Protein AF-A0A7Y4R874-F1 (afdb_monomer_lite)

Sequence (104 aa):
MSGAKQRRHFTGREKVAILRRHLVEGVAVSDLCEEHGIHPTLLYRWQKDWFEQGAVVFDAPRGHNGSTKRTEDAAAGHQRASSLGLSTLPAPRLCGEPRLRADP

Secondary structure (DSSP, 8-state):
-----------HHHHHHHHHIIIII---HHHHHHHHT--HHHHHHHHHHHHHHHHHHHHS-S--------------------------PPPP------------

Radius of gyration: 33.54 Å; chains: 1; bounding box: 97×48×54 Å

pLDDT: mean 72.11, std 19.9, range [35.38, 94.81]

Foldseek 3Di:
DDDPPPDDDDDPVRLVVLLCCCPPVVDDLVVSCVVVVHDSVVNVVSVVVCVVVVVVVVPPPPDDPDDPPPPPDDPDDDPPPPDDDDDDDDDDDDDDDDDDDDDD

Structure (mmCIF, N/CA/C/O backbone):
data_AF-A0A7Y4R874-F1
#
_entry.id   AF-A0A7Y4R874-F1
#
loop_
_atom_site.group_PDB
_atom_site.id
_atom_site.type_symbol
_atom_site.label_atom_id
_atom_site.label_alt_id
_atom_site.label_comp_id
_atom_site.label_asym_id
_atom_site.label_entity_id
_atom_site.label_seq_id
_atom_site.pdbx_PDB_ins_code
_atom_site.Cartn_x
_atom_site.Cartn_y
_atom_site.Cartn_z
_atom_site.occupancy
_atom_site.B_iso_or_equiv
_atom_site.auth_seq_id
_atom_site.auth_comp_id
_atom_site.auth_asym_id
_atom_site.auth_atom_id
_atom_site.pdbx_PDB_model_num
ATOM 1 N N . MET A 1 1 ? 7.829 7.616 31.192 1.00 39.81 1 MET A N 1
ATOM 2 C CA . MET A 1 1 ? 7.858 6.145 31.028 1.00 39.81 1 MET A CA 1
ATOM 3 C C . MET A 1 1 ? 7.696 5.844 29.545 1.00 39.81 1 MET A C 1
ATOM 5 O O . MET A 1 1 ? 6.578 5.860 29.053 1.00 39.81 1 MET A O 1
ATOM 9 N N . SER A 1 2 ? 8.790 5.669 28.804 1.00 48.88 2 SER A N 1
ATOM 10 C CA . SER A 1 2 ? 8.721 5.412 27.359 1.00 48.88 2 SER A CA 1
ATOM 11 C C . SER A 1 2 ? 8.919 3.921 27.124 1.00 48.88 2 SER A C 1
ATOM 13 O O . SER A 1 2 ? 10.046 3.453 26.992 1.00 48.88 2 SER A O 1
ATOM 15 N N . GLY A 1 3 ? 7.820 3.164 27.147 1.00 54.75 3 GLY A N 1
ATOM 16 C CA . GLY A 1 3 ? 7.832 1.764 26.735 1.00 54.75 3 GLY A CA 1
ATOM 17 C C . GLY A 1 3 ? 8.217 1.692 25.262 1.00 54.75 3 GLY A C 1
ATOM 18 O O . GLY A 1 3 ? 7.565 2.317 24.423 1.00 54.75 3 GLY A O 1
ATOM 19 N N . ALA A 1 4 ? 9.301 0.986 24.946 1.00 60.12 4 ALA A N 1
ATOM 20 C CA . ALA A 1 4 ? 9.728 0.763 23.574 1.00 60.12 4 ALA A CA 1
ATOM 21 C C . ALA A 1 4 ? 8.598 0.041 22.828 1.00 60.12 4 ALA A C 1
ATOM 23 O O . ALA A 1 4 ? 8.385 -1.157 23.006 1.00 60.12 4 ALA A O 1
ATOM 24 N N . LYS A 1 5 ? 7.818 0.783 22.032 1.00 65.75 5 LYS A N 1
ATOM 25 C CA . LYS A 1 5 ? 6.757 0.201 21.212 1.00 65.75 5 LYS A CA 1
ATOM 26 C C . LYS A 1 5 ? 7.432 -0.746 20.226 1.00 65.75 5 LYS A C 1
ATOM 28 O O . LYS A 1 5 ? 8.135 -0.284 19.327 1.00 65.75 5 LYS A O 1
ATOM 33 N N . GLN A 1 6 ? 7.262 -2.051 20.439 1.00 67.19 6 GLN A N 1
ATOM 34 C CA . GLN A 1 6 ? 7.826 -3.092 19.587 1.00 67.19 6 GLN A CA 1
ATOM 35 C C . GLN A 1 6 ? 7.438 -2.777 18.140 1.00 67.19 6 GLN A C 1
ATOM 37 O O . GLN A 1 6 ? 6.257 -2.779 17.782 1.00 67.19 6 GLN A O 1
ATOM 42 N N . ARG A 1 7 ? 8.426 -2.421 17.316 1.00 74.31 7 ARG A N 1
ATOM 43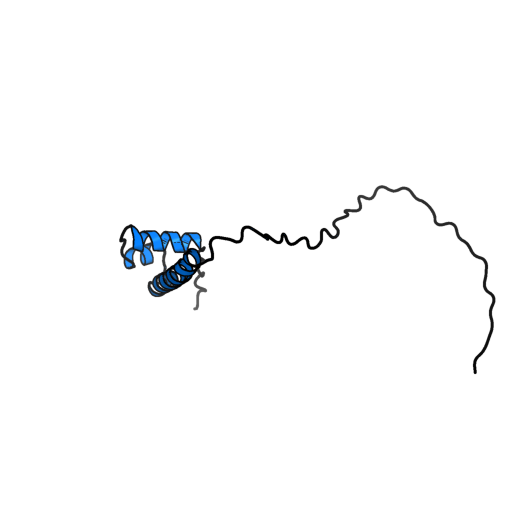 C CA . ARG A 1 7 ? 8.186 -2.088 15.913 1.00 74.31 7 ARG A CA 1
ATOM 44 C C . ARG A 1 7 ? 7.799 -3.378 15.205 1.00 74.31 7 ARG A C 1
ATOM 46 O O . ARG A 1 7 ? 8.617 -4.284 15.078 1.00 74.31 7 ARG A O 1
ATOM 53 N N . ARG A 1 8 ? 6.540 -3.478 14.776 1.00 82.25 8 ARG A N 1
ATOM 54 C CA . ARG A 1 8 ? 6.108 -4.573 13.907 1.00 82.25 8 ARG A CA 1
ATOM 55 C C . ARG A 1 8 ? 6.842 -4.451 12.575 1.00 82.25 8 ARG A C 1
ATOM 57 O O . ARG A 1 8 ? 6.808 -3.401 11.934 1.00 82.25 8 ARG A O 1
ATOM 64 N N . HIS A 1 9 ? 7.520 -5.523 12.187 1.00 86.31 9 HIS A N 1
ATOM 65 C CA . HIS A 1 9 ? 8.146 -5.643 10.880 1.00 86.31 9 HIS A CA 1
ATOM 66 C C . HIS A 1 9 ? 7.166 -6.337 9.944 1.00 86.31 9 HIS A C 1
ATOM 68 O O . HIS A 1 9 ? 6.700 -7.428 10.247 1.00 86.31 9 HIS A O 1
ATOM 74 N N . PHE A 1 10 ? 6.873 -5.697 8.816 1.00 90.19 10 PHE A N 1
ATOM 75 C CA . PHE A 1 10 ? 6.073 -6.282 7.746 1.00 90.19 10 PHE A CA 1
ATOM 76 C C . PHE A 1 10 ? 7.005 -6.690 6.613 1.00 90.19 10 PHE A C 1
ATOM 78 O O . PHE A 1 10 ? 7.783 -5.867 6.111 1.00 90.19 10 PHE A O 1
ATOM 85 N N . THR A 1 11 ? 6.924 -7.950 6.204 1.00 92.94 11 THR A N 1
ATOM 86 C CA . THR A 1 11 ? 7.622 -8.451 5.020 1.00 92.94 11 THR A CA 1
ATOM 87 C C . THR A 1 11 ? 7.029 -7.839 3.750 1.00 92.94 11 THR A C 1
ATOM 89 O O . THR A 1 11 ? 5.896 -7.359 3.737 1.00 92.94 11 THR A O 1
ATOM 92 N N . GLY A 1 12 ? 7.778 -7.857 2.642 1.00 90.19 12 GLY A N 1
ATOM 93 C CA . GLY A 1 12 ? 7.262 -7.369 1.356 1.00 90.19 12 GLY A CA 1
ATOM 94 C C . GLY A 1 12 ? 5.975 -8.083 0.922 1.00 90.19 12 GLY A C 1
ATOM 95 O O . GLY A 1 12 ? 5.039 -7.436 0.465 1.00 90.19 12 GLY A O 1
ATOM 96 N N . ARG A 1 13 ? 5.890 -9.401 1.147 1.00 91.25 13 ARG A N 1
ATOM 97 C CA . ARG A 1 13 ? 4.707 -10.208 0.803 1.00 91.25 13 ARG A CA 1
ATOM 98 C C . ARG A 1 13 ? 3.483 -9.816 1.630 1.00 91.25 13 ARG A C 1
ATOM 100 O O . ARG A 1 13 ? 2.406 -9.680 1.062 1.00 91.25 13 ARG A O 1
ATOM 107 N N . GLU A 1 14 ? 3.647 -9.587 2.933 1.00 93.44 14 GLU A N 1
ATOM 108 C CA . GLU A 1 14 ? 2.548 -9.126 3.795 1.00 93.44 14 GLU A CA 1
ATOM 109 C C . GLU A 1 14 ? 2.044 -7.747 3.378 1.00 93.44 14 GLU A C 1
ATOM 111 O O . GLU A 1 14 ? 0.838 -7.555 3.260 1.00 93.44 14 GLU A O 1
ATOM 116 N N . LYS A 1 15 ? 2.949 -6.804 3.077 1.00 93.75 15 LYS A N 1
ATOM 117 C CA . LYS A 1 15 ? 2.556 -5.476 2.580 1.00 93.75 15 LYS A CA 1
ATOM 118 C C . LYS A 1 15 ? 1.688 -5.594 1.327 1.00 93.75 15 LYS A C 1
ATOM 120 O O . LYS A 1 15 ? 0.628 -4.982 1.263 1.00 93.75 15 LYS A O 1
ATOM 125 N N . VAL A 1 16 ? 2.100 -6.421 0.364 1.00 92.50 16 VAL A N 1
ATOM 126 C CA . VAL A 1 16 ? 1.346 -6.643 -0.881 1.00 92.50 16 VAL A CA 1
ATOM 127 C C . VAL A 1 16 ? -0.003 -7.319 -0.617 1.00 92.50 16 VAL A C 1
ATOM 129 O O . VAL A 1 16 ? -0.992 -6.945 -1.242 1.00 92.50 16 VAL A O 1
ATOM 132 N N . ALA A 1 17 ? -0.084 -8.270 0.318 1.00 94.06 17 ALA A N 1
ATOM 133 C CA . ALA A 1 17 ? -1.349 -8.914 0.678 1.00 94.06 17 ALA A CA 1
ATOM 134 C C . ALA A 1 17 ? -2.366 -7.910 1.250 1.00 94.06 17 ALA A C 1
ATOM 136 O O . ALA A 1 17 ? -3.524 -7.911 0.834 1.00 94.06 17 ALA A O 1
ATOM 137 N N . ILE A 1 18 ? -1.918 -7.016 2.138 1.00 94.19 18 ILE A N 1
ATOM 138 C CA . ILE A 1 18 ? -2.759 -5.960 2.721 1.00 94.19 18 ILE A CA 1
ATOM 139 C C . ILE A 1 18 ? -3.218 -4.982 1.630 1.00 94.19 18 ILE A C 1
ATOM 141 O O . ILE A 1 18 ? -4.402 -4.661 1.535 1.00 94.19 18 ILE A O 1
ATOM 145 N N . LEU A 1 19 ? -2.301 -4.551 0.757 1.00 93.75 19 LEU A N 1
ATOM 146 C CA . LEU A 1 19 ? -2.629 -3.670 -0.367 1.00 93.75 19 LEU A CA 1
ATOM 147 C C . LEU A 1 19 ? -3.635 -4.303 -1.333 1.00 93.75 19 LEU A C 1
ATOM 149 O O . LEU A 1 19 ? -4.546 -3.619 -1.795 1.00 93.75 19 LEU A O 1
ATOM 153 N N . ARG A 1 20 ? -3.510 -5.605 -1.614 1.00 94.44 20 ARG A N 1
ATOM 154 C CA . ARG A 1 20 ? -4.430 -6.332 -2.497 1.00 94.44 20 ARG A CA 1
ATOM 155 C C . ARG A 1 20 ? -5.854 -6.352 -1.944 1.00 94.44 20 ARG A C 1
ATOM 157 O O . ARG A 1 20 ? -6.775 -6.132 -2.721 1.00 94.44 20 ARG A O 1
ATOM 164 N N . ARG A 1 21 ? -6.046 -6.564 -0.636 1.00 94.81 21 ARG A N 1
ATOM 165 C CA . ARG A 1 21 ? -7.386 -6.508 -0.017 1.00 94.81 21 ARG A CA 1
ATOM 166 C C . ARG A 1 21 ? -8.046 -5.146 -0.230 1.00 94.81 21 ARG A C 1
ATOM 168 O O . ARG A 1 21 ? -9.196 -5.070 -0.641 1.00 94.81 21 ARG A O 1
ATOM 175 N N . HIS A 1 22 ? -7.301 -4.061 -0.033 1.00 93.75 22 HIS A N 1
ATOM 176 C CA . HIS A 1 22 ? -7.838 -2.722 -0.265 1.00 93.75 22 HIS A CA 1
ATOM 177 C C . HIS A 1 22 ? -8.142 -2.457 -1.749 1.00 93.75 22 HIS A C 1
ATOM 179 O O . HIS A 1 22 ? -9.231 -2.011 -2.091 1.00 93.75 22 HIS A O 1
ATOM 185 N N . LEU A 1 23 ? -7.180 -2.736 -2.636 1.00 90.44 23 LEU A N 1
ATOM 186 C CA . LEU A 1 23 ? -7.248 -2.347 -4.049 1.00 90.44 23 LEU A CA 1
ATOM 187 C C . LEU A 1 23 ? -8.140 -3.258 -4.905 1.00 90.44 23 LEU A C 1
ATOM 189 O O . LEU A 1 23 ? -8.680 -2.799 -5.905 1.00 90.44 23 LEU A O 1
ATOM 193 N N . VAL A 1 24 ? -8.262 -4.542 -4.552 1.00 93.56 24 VAL A N 1
ATOM 194 C CA . VAL A 1 24 ? -9.010 -5.540 -5.338 1.00 93.56 24 VAL A CA 1
ATOM 195 C C . VAL A 1 24 ? -10.354 -5.865 -4.700 1.00 93.56 24 VAL A C 1
ATOM 197 O O . VAL A 1 24 ? -11.355 -5.943 -5.402 1.00 93.56 24 VAL A O 1
ATOM 200 N N . GLU A 1 25 ? -10.385 -6.067 -3.383 1.00 92.00 25 GLU A N 1
ATOM 201 C CA . GLU A 1 25 ? -11.609 -6.460 -2.668 1.00 92.00 25 GLU A CA 1
ATOM 202 C C . GLU A 1 25 ? -12.410 -5.234 -2.192 1.00 92.00 25 GLU A C 1
ATOM 204 O O . GLU A 1 25 ? -13.572 -5.368 -1.824 1.00 92.00 25 GLU A O 1
ATOM 209 N N . GLY A 1 26 ? -11.817 -4.033 -2.236 1.00 91.94 26 GLY A N 1
ATOM 210 C CA . GLY A 1 26 ? -12.488 -2.780 -1.883 1.00 91.94 26 GLY A CA 1
ATOM 211 C C . GLY A 1 26 ? -12.666 -2.565 -0.378 1.00 91.94 26 GLY A C 1
ATOM 212 O O . GLY A 1 26 ? -13.474 -1.731 0.024 1.00 91.94 26 GLY A O 1
ATOM 213 N N . VAL A 1 27 ? -11.931 -3.303 0.461 1.00 92.69 27 VAL A N 1
ATOM 214 C CA . VAL A 1 27 ? -11.991 -3.164 1.927 1.00 92.69 27 VAL A CA 1
ATOM 215 C C . VAL A 1 27 ? -11.531 -1.765 2.341 1.00 92.69 27 VAL A C 1
ATOM 217 O O . VAL A 1 27 ? -10.551 -1.249 1.800 1.00 92.69 27 VAL A O 1
ATOM 220 N N . ALA A 1 28 ? -12.201 -1.140 3.312 1.00 94.44 28 ALA A N 1
ATOM 221 C CA . ALA A 1 28 ? -11.842 0.198 3.765 1.00 94.44 28 ALA A CA 1
ATOM 222 C C . ALA A 1 28 ? -10.446 0.235 4.415 1.00 94.44 28 ALA A C 1
ATOM 224 O O . ALA A 1 28 ? -10.010 -0.698 5.090 1.00 94.44 28 ALA A O 1
ATOM 225 N N . VAL A 1 29 ? -9.740 1.359 4.241 1.00 91.44 29 VAL A N 1
ATOM 226 C CA . VAL A 1 29 ? -8.414 1.577 4.849 1.00 91.44 29 VAL A CA 1
ATOM 227 C C . VAL A 1 29 ? -8.483 1.487 6.373 1.00 91.44 29 VAL A C 1
ATOM 229 O O . VAL A 1 29 ? -7.566 0.941 6.981 1.00 91.44 29 VAL A O 1
ATOM 232 N N . SER A 1 30 ? -9.556 2.003 6.978 1.00 92.25 30 SER A N 1
ATOM 233 C CA . SER A 1 30 ? -9.764 1.985 8.429 1.00 92.25 30 SER A CA 1
ATOM 234 C C . SER A 1 30 ? -9.772 0.560 8.981 1.00 92.25 30 SER A C 1
ATOM 236 O O . SER A 1 30 ? -8.984 0.266 9.876 1.00 92.25 30 SER A O 1
ATOM 238 N N . ASP A 1 31 ? -10.551 -0.335 8.370 1.00 93.81 31 ASP A N 1
ATOM 239 C CA . ASP A 1 31 ? -10.680 -1.730 8.807 1.00 93.81 31 ASP A CA 1
ATOM 240 C C . ASP A 1 31 ? -9.334 -2.466 8.735 1.00 93.81 31 ASP A C 1
ATOM 242 O O . ASP A 1 31 ? -8.922 -3.137 9.679 1.00 93.81 31 ASP A O 1
ATOM 246 N N . LEU A 1 32 ? -8.580 -2.272 7.646 1.00 93.00 32 LEU A N 1
ATOM 247 C CA . LEU A 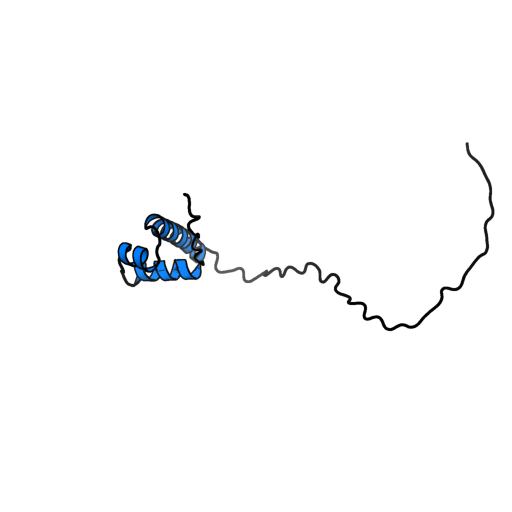1 32 ? -7.248 -2.869 7.486 1.00 93.00 32 LEU A CA 1
ATOM 248 C C . LEU A 1 32 ? -6.227 -2.295 8.475 1.00 93.00 32 LEU A C 1
ATOM 250 O O . LEU A 1 32 ? -5.333 -3.006 8.945 1.00 93.00 32 LEU A O 1
ATOM 254 N N . CYS A 1 33 ? -6.330 -1.000 8.776 1.00 92.25 33 CYS A N 1
ATOM 255 C CA . CYS A 1 33 ? -5.463 -0.347 9.748 1.00 92.25 33 CYS A CA 1
ATOM 256 C C . CYS A 1 33 ? -5.710 -0.869 11.164 1.00 92.25 33 CYS A C 1
ATOM 258 O O . CYS A 1 33 ? -4.743 -1.100 11.895 1.00 92.25 33 CYS A O 1
ATOM 260 N N . GLU A 1 34 ? -6.969 -1.113 11.520 1.00 92.44 34 GLU A N 1
ATOM 261 C CA . GLU A 1 34 ? -7.357 -1.719 12.792 1.00 92.44 34 GLU A CA 1
ATOM 262 C C . GLU A 1 34 ? -6.931 -3.192 12.879 1.00 92.44 34 GLU A C 1
ATOM 264 O O . GLU A 1 34 ? -6.243 -3.559 13.834 1.00 92.44 34 GLU A O 1
ATOM 269 N N . GLU A 1 35 ? -7.225 -4.013 11.861 1.00 92.62 35 GLU A N 1
ATOM 270 C CA . GLU A 1 35 ? -6.883 -5.448 11.823 1.00 92.62 35 GLU A CA 1
ATOM 271 C C . GLU A 1 35 ? -5.369 -5.681 11.970 1.00 92.62 35 GLU A C 1
ATOM 273 O O . GLU A 1 35 ? -4.912 -6.515 12.759 1.00 92.62 35 GLU A O 1
ATOM 278 N N . HIS A 1 36 ? -4.559 -4.922 11.229 1.00 90.94 36 HIS A N 1
ATOM 279 C CA . HIS A 1 36 ? -3.107 -5.112 11.205 1.00 90.94 36 HIS A CA 1
ATOM 280 C C . HIS A 1 36 ? -2.350 -4.236 12.218 1.00 90.94 36 HIS A C 1
ATOM 282 O O . HIS A 1 36 ? -1.148 -4.446 12.445 1.00 90.94 36 HIS A O 1
ATOM 288 N N . GLY A 1 37 ? -3.032 -3.284 12.865 1.00 90.56 37 GLY A N 1
A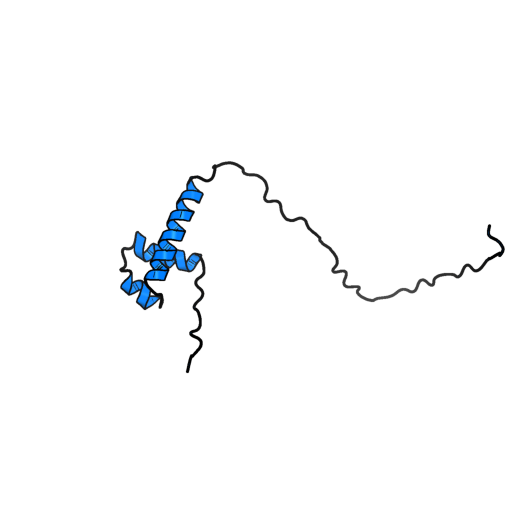TOM 289 C CA . GLY A 1 37 ? -2.438 -2.321 13.794 1.00 90.56 37 GLY A CA 1
ATOM 290 C C . GLY A 1 37 ? -1.453 -1.365 13.113 1.00 90.56 37 GLY A C 1
ATOM 291 O O . GLY A 1 37 ? -0.409 -1.034 13.685 1.00 90.56 37 GLY A O 1
ATOM 292 N N . ILE A 1 38 ? -1.744 -0.972 11.872 1.00 91.88 38 ILE A N 1
ATOM 293 C CA . ILE A 1 38 ? -0.918 -0.073 11.057 1.00 91.88 38 ILE A CA 1
ATOM 294 C C . ILE A 1 38 ? -1.528 1.322 10.993 1.00 91.88 38 ILE A C 1
ATOM 296 O O . ILE A 1 38 ? -2.738 1.499 11.035 1.00 91.88 38 ILE A O 1
ATOM 300 N N . HIS A 1 39 ? -0.673 2.337 10.880 1.00 91.31 39 HIS A N 1
ATOM 301 C CA . HIS A 1 39 ? -1.138 3.705 10.683 1.00 91.31 39 HIS A CA 1
ATOM 302 C C . HIS A 1 39 ? -1.534 3.919 9.210 1.00 91.31 39 HIS A C 1
ATOM 304 O O . HIS A 1 39 ? -0.760 3.511 8.337 1.00 91.31 39 HIS A O 1
ATOM 310 N N . PRO A 1 40 ? -2.630 4.634 8.900 1.00 92.62 40 PRO A N 1
ATOM 311 C CA . PRO A 1 40 ? -3.067 4.878 7.521 1.00 92.62 40 PRO A CA 1
ATOM 312 C C . PRO A 1 40 ? -1.974 5.476 6.625 1.00 92.62 40 PRO A C 1
ATOM 314 O O . PRO A 1 40 ? -1.764 5.029 5.502 1.00 92.62 40 PRO A O 1
ATOM 317 N N . THR A 1 41 ? -1.184 6.424 7.146 1.00 94.12 41 THR A N 1
ATOM 318 C CA . THR A 1 41 ? -0.037 7.019 6.425 1.00 94.12 41 THR A CA 1
ATOM 319 C C . THR A 1 41 ? 0.978 5.979 5.941 1.00 94.12 41 THR A C 1
ATOM 321 O O . THR A 1 41 ? 1.602 6.167 4.900 1.00 94.12 41 THR A O 1
ATOM 324 N N . LEU A 1 42 ? 1.159 4.881 6.681 1.00 93.19 42 LEU A N 1
ATOM 325 C CA . LEU A 1 42 ? 2.073 3.809 6.295 1.00 93.19 42 LEU A CA 1
ATOM 326 C C . LEU A 1 42 ? 1.516 3.003 5.115 1.00 93.19 42 LEU A C 1
ATOM 328 O O . LEU A 1 42 ? 2.278 2.683 4.204 1.00 93.19 42 LEU A O 1
ATOM 332 N N . LEU A 1 43 ? 0.206 2.733 5.113 1.00 93.44 43 LEU A N 1
ATOM 333 C CA . LEU A 1 43 ? -0.477 2.052 4.013 1.00 93.44 43 LEU A CA 1
ATOM 334 C C . LEU A 1 43 ? -0.372 2.868 2.717 1.00 93.44 43 LEU A C 1
ATOM 336 O O . LEU A 1 43 ? 0.029 2.327 1.689 1.00 93.44 43 LEU A O 1
ATOM 340 N N . TYR A 1 44 ? -0.631 4.178 2.784 1.00 94.56 44 TYR A N 1
ATOM 341 C CA . TYR A 1 44 ? -0.492 5.074 1.630 1.00 94.56 44 TYR A CA 1
ATOM 342 C C . TYR A 1 44 ? 0.943 5.137 1.102 1.00 94.56 44 TYR A C 1
ATOM 344 O O . TYR A 1 44 ? 1.162 5.162 -0.109 1.00 94.56 44 TYR A O 1
ATOM 352 N N . ARG A 1 45 ? 1.944 5.111 1.993 1.00 94.19 45 ARG A N 1
ATOM 353 C CA . ARG A 1 45 ? 3.348 5.051 1.569 1.00 94.19 45 ARG A CA 1
ATOM 354 C C . ARG A 1 45 ? 3.641 3.762 0.803 1.00 94.19 45 ARG A C 1
ATOM 356 O O . ARG A 1 45 ? 4.250 3.819 -0.255 1.00 94.19 45 ARG A O 1
ATOM 363 N N . TRP A 1 46 ? 3.165 2.618 1.297 1.00 94.19 46 TRP A N 1
ATOM 364 C CA . TRP A 1 46 ? 3.338 1.342 0.598 1.00 94.19 46 TRP A CA 1
ATOM 365 C C . TRP A 1 46 ? 2.588 1.283 -0.730 1.00 94.19 46 TRP A C 1
ATOM 367 O O . TRP A 1 46 ? 3.122 0.709 -1.672 1.00 94.19 46 TRP A O 1
ATOM 377 N N . GLN A 1 47 ? 1.391 1.874 -0.828 1.00 93.06 47 GLN A N 1
ATOM 378 C CA . GLN A 1 47 ? 0.690 2.012 -2.109 1.00 93.06 47 GLN A CA 1
ATOM 379 C C . GLN A 1 47 ? 1.566 2.736 -3.122 1.00 93.06 47 GLN A C 1
ATOM 381 O O . GLN A 1 47 ? 1.793 2.212 -4.207 1.00 93.06 47 GLN A O 1
ATOM 386 N N . LYS A 1 48 ? 2.088 3.910 -2.749 1.00 92.50 48 LYS A N 1
ATOM 387 C CA . LYS A 1 48 ? 2.965 4.700 -3.614 1.00 92.50 48 LYS A CA 1
ATOM 388 C C . LYS A 1 48 ? 4.181 3.886 -4.064 1.00 92.50 48 LYS A C 1
ATOM 390 O O . LYS A 1 48 ? 4.385 3.736 -5.265 1.00 92.50 48 LYS A O 1
ATOM 395 N N . ASP A 1 49 ? 4.917 3.307 -3.113 1.00 91.56 49 ASP A N 1
ATOM 396 C CA . ASP A 1 49 ? 6.106 2.495 -3.399 1.00 91.56 49 ASP A CA 1
ATOM 397 C C . ASP A 1 49 ? 5.774 1.327 -4.355 1.00 91.56 49 ASP A C 1
ATOM 399 O O . ASP A 1 49 ? 6.544 1.015 -5.263 1.00 91.56 49 ASP A O 1
ATOM 403 N N . TRP A 1 50 ? 4.615 0.680 -4.173 1.00 89.19 50 TRP A N 1
ATOM 404 C CA . TRP A 1 50 ? 4.168 -0.440 -5.005 1.00 89.19 50 TRP A CA 1
ATOM 405 C C . TRP A 1 50 ? 3.809 -0.014 -6.431 1.00 89.19 50 TRP A C 1
ATOM 407 O O . TRP A 1 50 ? 4.215 -0.682 -7.379 1.00 89.19 50 TRP A O 1
ATOM 417 N N . PHE A 1 51 ? 3.088 1.097 -6.602 1.00 89.56 51 PHE A N 1
ATOM 418 C CA . PHE A 1 51 ? 2.736 1.608 -7.929 1.00 89.56 51 PHE A CA 1
ATOM 419 C C . PHE A 1 51 ? 3.969 2.090 -8.705 1.00 89.56 51 PHE A C 1
ATOM 421 O O . PHE A 1 51 ? 4.071 1.830 -9.903 1.00 89.56 51 PHE A O 1
ATOM 428 N N . GLU A 1 52 ? 4.928 2.725 -8.026 1.00 89.00 52 GLU A N 1
ATOM 429 C CA . GLU A 1 52 ? 6.188 3.165 -8.639 1.00 89.00 52 GLU A CA 1
ATOM 430 C C . GLU A 1 52 ? 7.040 1.977 -9.105 1.00 89.00 52 GLU A C 1
ATOM 432 O O . GLU A 1 52 ? 7.538 1.966 -10.230 1.00 89.00 52 GLU A O 1
ATOM 437 N N . GLN A 1 53 ? 7.167 0.937 -8.276 1.00 83.81 53 GLN A N 1
ATOM 438 C CA . GLN A 1 53 ? 7.900 -0.276 -8.651 1.00 83.81 53 GLN A CA 1
ATOM 439 C C . GLN A 1 53 ? 7.154 -1.120 -9.690 1.00 83.81 53 GLN A C 1
ATOM 441 O O . GLN A 1 53 ? 7.790 -1.796 -10.496 1.00 83.81 53 GLN A O 1
ATOM 446 N N . GLY A 1 54 ? 5.819 -1.080 -9.694 1.00 79.88 54 GLY A N 1
ATOM 447 C CA . GLY A 1 54 ? 4.991 -1.794 -10.659 1.00 79.88 54 GLY A CA 1
ATOM 448 C C . GLY A 1 54 ? 5.310 -1.397 -12.099 1.00 79.88 54 GLY A C 1
ATOM 449 O O . GLY A 1 54 ? 5.502 -2.276 -12.933 1.00 79.88 54 GLY A O 1
ATOM 450 N N . ALA A 1 55 ? 5.452 -0.096 -12.376 1.00 80.44 55 ALA A N 1
ATOM 451 C CA . ALA A 1 55 ? 5.805 0.405 -13.709 1.00 80.44 55 ALA A CA 1
ATOM 452 C C . ALA A 1 55 ? 7.157 -0.146 -14.197 1.00 80.44 55 ALA A C 1
ATOM 454 O O . ALA A 1 55 ? 7.252 -0.677 -15.302 1.00 80.44 55 ALA A O 1
ATOM 455 N N . VAL A 1 56 ? 8.171 -0.142 -13.322 1.00 84.25 56 VAL A N 1
ATOM 456 C CA . VAL A 1 56 ? 9.519 -0.652 -13.631 1.00 84.25 56 VAL A CA 1
ATOM 457 C C . VAL A 1 56 ? 9.494 -2.118 -14.076 1.00 84.25 56 VAL A C 1
ATOM 459 O O . VAL A 1 56 ? 10.265 -2.504 -14.949 1.00 84.25 56 VAL A O 1
ATOM 462 N N . VAL A 1 57 ? 8.605 -2.945 -13.517 1.00 80.69 57 VAL A N 1
ATOM 463 C CA . VAL A 1 57 ? 8.483 -4.365 -13.899 1.00 80.69 57 VAL A CA 1
ATOM 464 C C . VAL A 1 57 ? 7.950 -4.533 -15.325 1.00 80.69 57 VAL A C 1
ATOM 466 O O . VAL A 1 57 ? 8.354 -5.467 -16.017 1.00 80.69 57 VAL A O 1
ATOM 469 N N . PHE A 1 58 ? 7.057 -3.651 -15.779 1.00 79.25 58 PHE A N 1
ATOM 470 C CA . PHE A 1 58 ? 6.479 -3.725 -17.124 1.00 79.25 58 PHE A CA 1
ATOM 471 C C . PHE A 1 58 ? 7.368 -3.083 -18.193 1.00 79.25 58 PHE A C 1
ATOM 473 O O . PHE A 1 58 ? 7.402 -3.588 -19.318 1.00 79.25 58 PHE A O 1
ATOM 480 N N . ASP A 1 59 ? 8.095 -2.026 -17.822 1.00 82.56 59 ASP A N 1
ATOM 481 C CA . ASP A 1 59 ? 9.039 -1.310 -18.688 1.00 82.56 59 ASP A CA 1
ATOM 482 C C . ASP A 1 59 ? 10.409 -1.992 -18.771 1.00 82.56 59 ASP A C 1
ATOM 484 O O . ASP A 1 59 ? 11.205 -1.692 -19.665 1.00 82.56 59 ASP A O 1
ATOM 488 N N . ALA A 1 60 ? 10.700 -2.929 -17.860 1.00 77.12 60 ALA A N 1
ATOM 489 C CA . ALA A 1 60 ? 11.906 -3.735 -17.930 1.00 77.12 60 ALA A CA 1
ATOM 490 C C . ALA A 1 60 ? 11.977 -4.422 -19.307 1.00 77.12 60 ALA A C 1
ATOM 492 O O . ALA A 1 60 ? 11.032 -5.124 -19.694 1.00 77.12 60 ALA A O 1
ATOM 493 N N . PRO A 1 61 ? 13.080 -4.244 -20.063 1.00 76.69 61 PRO A N 1
ATOM 494 C CA . PRO A 1 61 ? 13.211 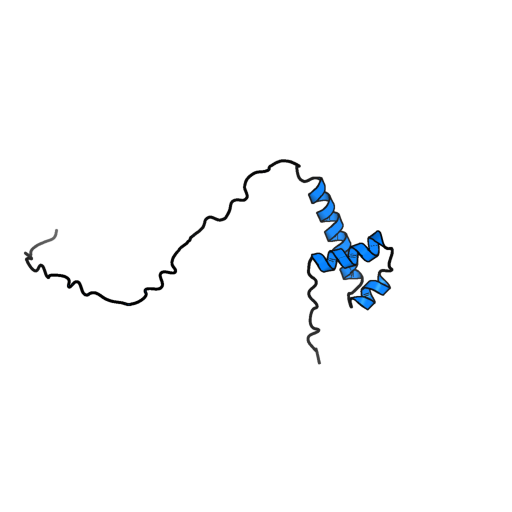-4.838 -21.382 1.00 76.69 61 PRO A CA 1
ATOM 495 C C . PRO A 1 61 ? 13.023 -6.347 -21.255 1.00 76.69 61 PRO A C 1
ATOM 497 O O . PRO A 1 61 ? 13.774 -7.035 -20.558 1.00 76.69 61 PRO A O 1
ATOM 500 N N . ARG A 1 62 ? 11.986 -6.867 -21.920 1.00 71.38 62 ARG A N 1
ATOM 501 C CA . ARG A 1 62 ? 11.689 -8.300 -21.975 1.00 71.38 62 ARG A CA 1
ATOM 502 C C . ARG A 1 62 ? 12.741 -8.978 -22.853 1.00 71.38 62 ARG A C 1
ATOM 504 O O . ARG A 1 62 ? 12.482 -9.288 -24.008 1.00 71.38 62 ARG A O 1
ATOM 511 N N . GLY A 1 63 ? 13.953 -9.145 -22.331 1.00 64.38 63 GLY A N 1
ATOM 512 C CA . GLY A 1 63 ? 15.046 -9.762 -23.073 1.00 64.38 63 GLY A CA 1
ATOM 513 C C . GLY A 1 63 ? 16.436 -9.273 -22.687 1.00 64.38 63 GLY A C 1
ATOM 514 O O . GLY A 1 63 ? 17.065 -8.542 -23.437 1.00 64.38 63 GLY A O 1
ATOM 515 N N . HIS A 1 64 ? 16.965 -9.794 -21.583 1.00 56.09 64 HIS A N 1
ATOM 516 C CA . HIS A 1 64 ? 18.270 -10.449 -21.638 1.00 56.09 64 HIS A CA 1
ATOM 517 C C . HIS A 1 64 ? 18.239 -11.624 -20.665 1.00 56.09 64 HIS A C 1
ATOM 519 O O . HIS A 1 64 ? 18.533 -11.507 -19.477 1.00 56.09 64 HIS A O 1
ATOM 525 N N . ASN A 1 65 ? 17.832 -12.779 -21.184 1.00 60.44 65 ASN A N 1
ATOM 526 C CA . ASN A 1 65 ? 18.114 -14.045 -20.539 1.00 60.44 65 ASN A CA 1
ATOM 527 C C . ASN A 1 65 ? 19.639 -14.235 -20.593 1.00 60.44 65 ASN A C 1
ATOM 529 O O . ASN A 1 65 ? 20.170 -14.725 -21.583 1.00 60.44 65 ASN A O 1
ATOM 533 N N . GLY A 1 66 ? 20.360 -13.772 -19.576 1.00 58.50 66 GLY A N 1
ATOM 534 C CA . GLY A 1 66 ? 21.798 -13.980 -19.500 1.00 58.50 66 GLY A CA 1
ATOM 535 C C . GLY A 1 66 ? 22.441 -13.246 -18.334 1.00 58.50 66 GLY A C 1
ATOM 536 O O . GLY A 1 66 ? 22.320 -12.032 -18.196 1.00 58.50 66 GLY A O 1
ATOM 537 N N . SER A 1 67 ? 23.175 -14.024 -17.546 1.00 54.03 67 SER A N 1
ATOM 538 C CA . SER A 1 67 ? 24.008 -13.617 -16.416 1.00 54.03 67 SER A CA 1
ATOM 539 C C . SER A 1 67 ? 23.286 -13.397 -15.088 1.00 54.03 67 SER A C 1
ATOM 541 O O . SER A 1 67 ? 23.459 -12.383 -14.417 1.00 54.03 67 SER A O 1
ATOM 543 N N . THR A 1 68 ? 22.677 -14.470 -14.575 1.00 56.97 68 THR A N 1
ATOM 544 C CA . THR A 1 68 ? 23.038 -14.876 -13.209 1.00 56.97 68 THR A CA 1
ATOM 545 C C . THR A 1 68 ? 24.552 -15.111 -13.203 1.00 56.97 68 THR A C 1
ATOM 547 O O . THR A 1 68 ? 25.017 -16.227 -13.431 1.00 56.97 68 THR A O 1
ATOM 550 N N . LYS A 1 69 ? 25.344 -14.053 -12.986 1.00 52.22 69 LYS A N 1
ATOM 551 C CA . LYS A 1 69 ? 26.675 -14.218 -12.408 1.00 52.22 69 LYS A CA 1
ATOM 552 C C . LYS A 1 69 ? 26.423 -14.808 -11.027 1.00 52.22 69 LYS A C 1
ATOM 554 O O . LYS A 1 69 ? 26.170 -14.089 -10.066 1.00 52.22 69 LYS A O 1
ATOM 559 N N . ARG A 1 70 ? 26.402 -16.143 -10.966 1.00 48.78 70 ARG A N 1
ATOM 560 C CA . ARG A 1 70 ? 26.777 -16.856 -9.754 1.00 48.78 70 ARG A CA 1
ATOM 561 C C . ARG A 1 70 ? 28.102 -16.231 -9.349 1.00 48.78 70 ARG A C 1
ATOM 563 O O . ARG A 1 70 ? 29.049 -16.241 -10.127 1.00 48.78 70 ARG A O 1
ATOM 570 N N . THR A 1 71 ? 28.107 -15.599 -8.189 1.00 51.47 71 THR A N 1
ATOM 571 C CA . THR A 1 71 ? 29.312 -15.302 -7.433 1.00 51.47 71 THR A CA 1
ATOM 572 C C . THR A 1 71 ? 30.034 -16.628 -7.219 1.00 51.47 71 THR A C 1
ATOM 574 O O . THR A 1 71 ? 29.759 -17.356 -6.267 1.00 51.47 71 THR A O 1
ATOM 577 N N . GLU A 1 72 ? 30.882 -16.994 -8.172 1.00 56.53 72 GLU A N 1
ATOM 578 C CA . GLU A 1 72 ? 31.996 -17.902 -7.957 1.00 56.53 72 GLU A CA 1
ATOM 579 C C . GLU A 1 72 ? 33.085 -17.076 -7.279 1.00 56.53 72 GLU A C 1
ATOM 581 O O . GLU A 1 72 ? 34.051 -16.667 -7.906 1.00 56.53 72 GLU A O 1
ATOM 586 N N . ASP A 1 73 ? 32.895 -16.796 -5.993 1.00 47.34 73 ASP A N 1
ATOM 587 C CA . ASP A 1 73 ? 33.957 -16.284 -5.142 1.00 47.34 73 ASP A CA 1
ATOM 588 C C . ASP A 1 73 ? 34.096 -17.223 -3.943 1.00 47.34 73 ASP A C 1
ATOM 590 O O . ASP A 1 73 ? 33.263 -17.274 -3.039 1.00 47.34 73 ASP A O 1
ATOM 594 N N . ALA A 1 74 ? 35.189 -17.984 -3.999 1.00 52.09 74 ALA A N 1
ATOM 595 C CA . ALA A 1 74 ? 35.875 -18.629 -2.888 1.00 52.09 74 ALA A CA 1
ATOM 596 C C . ALA A 1 74 ? 35.136 -19.757 -2.142 1.00 52.09 74 ALA A C 1
ATOM 598 O O . ALA A 1 74 ? 34.752 -19.646 -0.978 1.00 52.09 74 ALA A O 1
ATOM 599 N N . ALA A 1 75 ? 35.171 -20.947 -2.748 1.00 48.81 75 ALA A N 1
ATOM 600 C CA . ALA A 1 75 ? 35.471 -22.157 -1.989 1.00 48.81 75 ALA A CA 1
ATOM 601 C C . ALA A 1 75 ? 36.894 -22.040 -1.399 1.00 48.81 75 ALA A C 1
ATOM 603 O O . ALA A 1 75 ? 37.868 -22.506 -1.984 1.00 48.81 75 ALA A O 1
ATOM 604 N N . ALA A 1 76 ? 37.021 -21.382 -0.247 1.00 46.97 76 ALA A N 1
ATOM 605 C CA . ALA A 1 76 ? 38.248 -21.342 0.538 1.00 46.97 76 ALA A CA 1
ATOM 606 C C . ALA A 1 76 ? 37.992 -21.951 1.923 1.00 46.97 76 ALA A C 1
ATOM 608 O O . ALA A 1 76 ? 37.373 -21.347 2.792 1.00 46.97 76 ALA A O 1
ATOM 609 N N . GLY A 1 77 ? 38.512 -23.165 2.111 1.00 48.59 77 GLY A N 1
ATOM 610 C CA . GLY A 1 77 ? 39.060 -23.597 3.394 1.00 48.59 77 GLY A CA 1
ATOM 611 C C . GLY A 1 77 ? 38.070 -23.964 4.497 1.00 48.59 77 GLY A C 1
ATOM 612 O O . GLY A 1 77 ? 37.977 -23.283 5.513 1.00 48.59 77 GLY A O 1
ATOM 613 N N . HIS A 1 78 ? 37.462 -25.144 4.392 1.00 48.34 78 HIS A N 1
ATOM 614 C CA . HIS A 1 78 ? 37.188 -25.946 5.587 1.00 48.34 78 HIS A CA 1
ATOM 615 C C . HIS A 1 78 ? 37.806 -27.335 5.418 1.00 48.34 78 HIS A C 1
ATOM 617 O O . HIS A 1 78 ? 37.126 -28.352 5.321 1.00 48.34 78 HIS A O 1
ATOM 623 N N . GLN A 1 79 ? 39.139 -27.377 5.374 1.00 46.59 79 GLN A N 1
ATOM 624 C CA . GLN A 1 79 ? 39.845 -28.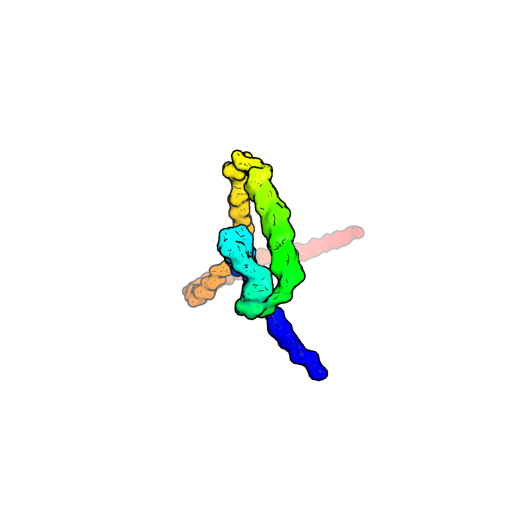605 5.714 1.00 46.59 79 GLN A CA 1
ATOM 625 C C . GLN A 1 79 ? 39.754 -28.760 7.232 1.00 46.59 79 GLN A C 1
ATOM 627 O O . GLN A 1 79 ? 40.541 -28.189 7.984 1.00 46.59 79 GLN A O 1
ATOM 632 N N . ARG A 1 80 ? 38.764 -29.525 7.697 1.00 40.78 80 ARG A N 1
ATOM 633 C CA . ARG A 1 80 ? 38.873 -30.162 9.007 1.00 40.78 80 ARG A CA 1
ATOM 634 C C . ARG A 1 80 ? 39.973 -31.205 8.875 1.00 40.78 80 ARG A C 1
ATOM 636 O O . ARG A 1 80 ? 39.749 -32.276 8.322 1.00 40.78 80 ARG A O 1
ATOM 643 N N . ALA A 1 81 ? 41.168 -30.852 9.337 1.00 41.91 81 ALA A N 1
ATOM 644 C CA . ALA A 1 81 ? 42.238 -31.802 9.573 1.00 41.91 81 ALA A CA 1
ATOM 645 C C . ALA A 1 81 ? 41.743 -32.809 10.621 1.00 41.91 81 ALA A C 1
ATOM 647 O O . ALA A 1 81 ? 41.830 -32.572 11.824 1.00 41.91 81 ALA A O 1
ATOM 648 N N . SER A 1 82 ? 41.168 -33.919 10.159 1.00 47.88 82 SER A N 1
ATOM 649 C CA . SER A 1 82 ? 41.060 -35.119 10.974 1.00 47.88 82 SER A CA 1
ATOM 650 C C . SER A 1 82 ? 42.471 -35.659 11.131 1.00 47.88 82 SER A C 1
ATOM 652 O O . SER A 1 82 ? 43.034 -36.297 10.247 1.00 47.88 82 SER A O 1
ATOM 654 N N . SER A 1 83 ? 43.038 -35.325 12.279 1.00 50.94 83 SER A N 1
ATOM 655 C CA . SER A 1 83 ? 44.120 -36.031 12.934 1.00 50.94 83 SER A CA 1
ATOM 656 C C . SER A 1 83 ? 43.922 -37.542 12.828 1.00 50.94 83 SER A C 1
ATOM 658 O O . SER A 1 83 ? 43.067 -38.068 13.528 1.00 50.94 83 SER A O 1
ATOM 660 N N . LEU A 1 84 ? 44.720 -38.222 12.009 1.00 54.44 84 LEU A N 1
ATOM 661 C CA . LEU A 1 84 ? 45.286 -39.539 12.304 1.00 54.44 84 LEU A CA 1
ATOM 662 C C . LEU A 1 84 ? 46.617 -39.634 11.554 1.00 54.44 84 LEU A C 1
ATOM 664 O O . LEU A 1 84 ? 46.701 -39.367 10.358 1.00 54.44 84 LEU A O 1
ATOM 668 N N . GLY A 1 85 ? 47.676 -39.879 12.317 1.00 50.72 85 GLY A N 1
ATOM 669 C CA . GLY A 1 85 ? 49.046 -39.637 11.902 1.00 50.72 85 GLY A CA 1
ATOM 670 C C . GLY A 1 85 ? 49.635 -40.686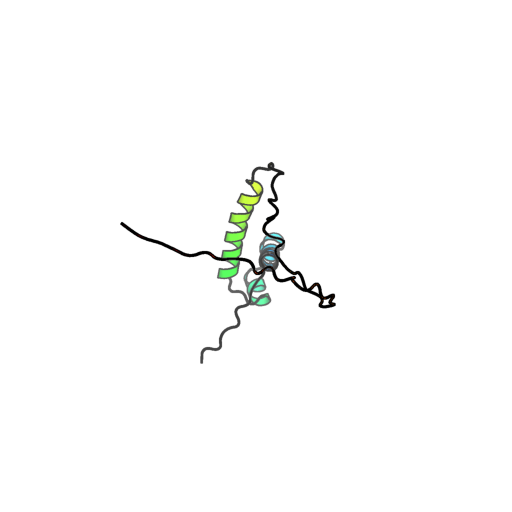 10.971 1.00 50.72 85 GLY A C 1
ATOM 671 O O . GLY A 1 85 ? 49.230 -41.842 10.959 1.00 50.72 85 GLY A O 1
ATOM 672 N N . LEU A 1 86 ? 50.709 -40.279 10.302 1.00 49.91 86 LEU A N 1
ATOM 673 C CA . LEU A 1 86 ? 51.904 -41.101 10.229 1.00 49.91 86 LEU A CA 1
ATOM 674 C C . LEU A 1 86 ? 53.120 -40.186 10.073 1.00 49.91 86 LEU A C 1
ATOM 676 O O . LEU A 1 86 ? 53.194 -39.349 9.177 1.00 49.91 86 LEU A O 1
ATOM 680 N N . SER A 1 87 ? 54.036 -40.322 11.024 1.00 53.00 87 SER A N 1
ATOM 681 C CA . SER A 1 87 ? 55.295 -39.597 11.121 1.00 53.00 87 SER A CA 1
ATOM 682 C C . SER A 1 87 ? 56.149 -39.834 9.875 1.00 53.00 87 SER A C 1
ATOM 684 O O . SER A 1 87 ? 56.496 -40.972 9.573 1.00 53.00 87 SER A O 1
ATOM 686 N N . THR A 1 88 ? 56.518 -38.771 9.165 1.00 55.56 88 THR A N 1
ATOM 687 C CA . THR A 1 88 ? 57.698 -38.785 8.294 1.00 55.56 88 THR A CA 1
ATOM 688 C C . THR A 1 88 ? 58.631 -37.707 8.815 1.00 55.56 88 THR A C 1
ATOM 690 O O . THR A 1 88 ? 58.361 -36.515 8.682 1.00 55.56 88 THR A O 1
ATOM 693 N N . LEU A 1 89 ? 59.688 -38.146 9.497 1.00 59.00 89 LEU A N 1
ATOM 694 C CA . LEU A 1 89 ? 60.723 -37.274 10.033 1.00 59.00 89 LEU A CA 1
ATOM 695 C C . LEU A 1 89 ? 61.421 -36.497 8.902 1.00 59.00 89 LEU A C 1
ATOM 697 O O . LEU A 1 89 ? 61.738 -37.092 7.869 1.00 59.00 89 LEU A O 1
ATOM 701 N N . PRO A 1 90 ? 61.759 -35.213 9.105 1.00 45.44 90 PRO A N 1
ATOM 702 C CA . PRO A 1 90 ? 62.695 -34.516 8.236 1.00 45.44 90 PRO A CA 1
ATOM 703 C C . PRO A 1 90 ? 64.133 -34.962 8.550 1.00 45.44 90 PRO A C 1
ATOM 705 O O . PRO A 1 90 ? 64.591 -34.878 9.689 1.00 45.44 90 PRO A O 1
ATOM 708 N N . ALA A 1 91 ? 64.858 -35.437 7.535 1.00 58.38 91 ALA A N 1
ATOM 709 C CA . ALA A 1 91 ? 66.285 -35.727 7.650 1.00 58.38 91 ALA A CA 1
ATOM 710 C C . ALA A 1 91 ? 67.112 -34.420 7.671 1.00 58.38 91 ALA A C 1
ATOM 712 O O . ALA A 1 91 ? 66.839 -33.518 6.874 1.00 58.38 91 ALA A O 1
ATOM 713 N N . PRO A 1 92 ? 68.144 -34.306 8.528 1.00 50.34 92 PRO A N 1
ATOM 714 C CA . PRO A 1 92 ? 69.007 -33.133 8.590 1.00 50.34 92 PRO A CA 1
ATOM 715 C C . PRO A 1 92 ? 70.062 -33.161 7.475 1.00 50.34 92 PRO A C 1
ATOM 717 O O . PRO A 1 92 ? 70.734 -34.169 7.257 1.00 50.34 92 PRO A O 1
ATOM 720 N N . ARG A 1 93 ? 70.270 -32.027 6.801 1.00 51.53 93 ARG A N 1
ATOM 721 C CA . ARG A 1 93 ? 71.466 -31.771 5.984 1.00 51.53 93 ARG A CA 1
ATOM 722 C C . ARG A 1 93 ? 72.174 -30.541 6.543 1.00 51.53 93 ARG A C 1
ATOM 724 O O . ARG A 1 93 ? 71.915 -29.415 6.138 1.00 51.53 93 ARG A O 1
ATOM 731 N N . LEU A 1 94 ? 73.053 -30.792 7.509 1.00 51.72 94 LEU A N 1
ATOM 732 C CA . LEU A 1 94 ? 74.189 -29.927 7.817 1.00 51.72 94 LEU A CA 1
ATOM 733 C C . LEU A 1 94 ? 75.289 -30.200 6.782 1.00 51.72 94 LEU A C 1
ATOM 735 O O . LEU A 1 94 ? 75.595 -31.365 6.545 1.00 51.72 94 LEU A O 1
ATOM 739 N N . CYS A 1 95 ? 75.822 -29.129 6.187 1.00 41.84 95 CYS A N 1
ATOM 740 C CA . CYS A 1 95 ? 77.119 -28.952 5.499 1.00 41.84 95 CYS A CA 1
ATOM 741 C C . CYS A 1 95 ? 76.891 -27.931 4.368 1.00 41.84 95 CYS A C 1
ATOM 743 O O . CYS A 1 95 ? 76.187 -28.239 3.417 1.00 41.84 95 CYS A O 1
ATOM 745 N N . GLY A 1 96 ? 77.418 -26.713 4.373 1.00 46.34 96 GLY A N 1
ATOM 746 C CA . GLY A 1 96 ? 78.331 -26.049 5.286 1.00 46.34 96 GLY A CA 1
ATOM 747 C C . GLY A 1 96 ? 78.467 -24.578 4.871 1.00 46.34 96 GLY A C 1
ATOM 748 O O . GLY A 1 96 ? 78.307 -24.234 3.702 1.00 46.34 96 GLY A O 1
ATOM 749 N N . GLU A 1 97 ? 78.734 -23.725 5.855 1.00 50.53 97 GLU A N 1
ATOM 750 C CA . GLU A 1 97 ? 79.339 -22.401 5.674 1.00 50.53 97 GLU A CA 1
ATOM 751 C C . GLU A 1 97 ? 80.709 -22.533 4.982 1.00 50.53 97 GLU A C 1
ATOM 753 O O . GLU A 1 97 ? 81.420 -23.518 5.212 1.00 50.53 97 GLU A O 1
ATOM 758 N N . PRO A 1 98 ? 81.113 -21.530 4.183 1.00 53.53 98 PRO A N 1
ATOM 759 C CA . PRO A 1 98 ? 82.121 -20.609 4.708 1.00 53.53 98 PRO A CA 1
ATOM 760 C C . PRO A 1 98 ? 81.918 -19.137 4.289 1.00 53.53 98 PRO A C 1
ATOM 762 O O . PRO A 1 98 ? 82.028 -18.787 3.120 1.00 53.53 98 PRO A O 1
ATOM 765 N N . ARG A 1 99 ? 81.690 -18.275 5.286 1.00 52.56 99 ARG A N 1
ATOM 766 C CA . ARG A 1 99 ? 82.526 -17.139 5.738 1.00 52.56 99 ARG A CA 1
ATOM 767 C C . ARG A 1 99 ? 83.250 -16.222 4.721 1.00 52.56 99 ARG A C 1
ATOM 769 O O . ARG A 1 99 ? 84.082 -16.676 3.944 1.00 52.56 99 ARG A O 1
ATOM 776 N N . LEU A 1 100 ? 83.148 -14.914 5.048 1.00 49.94 100 LEU A N 1
ATOM 777 C CA . LEU A 1 100 ? 84.009 -13.741 4.721 1.00 49.94 100 LEU A CA 1
ATOM 778 C C . LEU A 1 100 ? 83.849 -13.136 3.307 1.00 49.94 100 LEU A C 1
ATOM 780 O O . LEU A 1 100 ? 83.758 -13.877 2.347 1.00 49.94 100 LEU A O 1
ATOM 784 N N . ARG A 1 101 ? 83.907 -11.819 3.034 1.00 44.09 101 ARG A N 1
ATOM 785 C CA . ARG A 1 101 ? 84.107 -10.521 3.740 1.00 44.09 101 ARG A CA 1
ATOM 786 C C . ARG A 1 101 ? 83.884 -9.446 2.632 1.00 44.09 101 ARG A C 1
ATOM 788 O O . ARG A 1 101 ? 84.269 -9.716 1.503 1.00 44.09 101 ARG A O 1
ATOM 795 N N . ALA A 1 102 ? 83.223 -8.309 2.853 1.00 46.22 102 ALA A N 1
ATOM 796 C CA . ALA A 1 102 ? 83.811 -6.971 3.088 1.00 46.22 102 ALA A CA 1
ATOM 797 C C . ALA A 1 102 ? 83.264 -5.934 2.070 1.00 46.22 102 ALA A C 1
ATOM 799 O O . ALA A 1 102 ? 83.173 -6.243 0.884 1.00 46.22 102 ALA A O 1
ATOM 800 N N . ASP A 1 103 ? 82.923 -4.749 2.590 1.00 35.38 103 ASP A N 1
ATOM 801 C CA . ASP A 1 103 ? 82.526 -3.473 1.957 1.00 35.38 103 ASP A CA 1
ATOM 802 C C . ASP A 1 103 ? 83.408 -2.981 0.793 1.00 35.38 103 ASP A C 1
ATOM 804 O O . ASP A 1 103 ? 84.546 -3.432 0.611 1.00 35.38 103 ASP A O 1
ATOM 808 N N . PRO A 1 104 ? 82.902 -1.994 0.036 1.00 65.75 104 PRO A N 1
ATOM 809 C CA . PRO A 1 104 ? 83.377 -0.615 0.247 1.00 65.75 104 PRO A CA 1
ATOM 810 C C . PRO A 1 104 ? 82.293 0.412 0.614 1.00 65.75 104 PRO A C 1
ATOM 812 O O . PRO A 1 104 ? 81.153 0.298 0.109 1.00 65.75 104 PRO A O 1
#